Protein AF-A0A5B8LDD8-F1 (afdb_monomer)

Structure (mmCIF, N/CA/C/O backbone):
data_AF-A0A5B8LDD8-F1
#
_entry.id   AF-A0A5B8LDD8-F1
#
loop_
_atom_site.group_PDB
_atom_site.id
_atom_site.type_symbol
_atom_site.label_atom_id
_atom_site.label_alt_id
_atom_site.label_comp_id
_atom_site.label_asym_id
_atom_site.label_entity_id
_atom_site.label_seq_id
_atom_site.pdbx_PDB_ins_code
_atom_site.Cartn_x
_atom_site.Cartn_y
_atom_site.Cartn_z
_atom_site.occupancy
_atom_site.B_iso_or_equiv
_atom_site.auth_seq_id
_atom_site.auth_comp_id
_atom_site.auth_asym_id
_atom_site.auth_atom_id
_atom_site.pdbx_PDB_model_num
ATOM 1 N N . MET A 1 1 ? 22.108 10.531 -6.996 1.00 42.03 1 MET A N 1
ATOM 2 C CA . MET A 1 1 ? 21.086 10.855 -5.978 1.00 42.03 1 MET A CA 1
ATOM 3 C C . MET A 1 1 ? 19.754 10.807 -6.699 1.00 42.03 1 MET A C 1
ATOM 5 O O . MET A 1 1 ? 19.642 11.496 -7.706 1.00 42.03 1 MET A O 1
ATOM 9 N N . ALA A 1 2 ? 18.846 9.906 -6.316 1.00 46.78 2 ALA A N 1
ATOM 10 C CA . ALA A 1 2 ? 17.565 9.754 -7.003 1.00 46.78 2 ALA A CA 1
ATOM 11 C C . ALA A 1 2 ? 16.783 11.064 -6.851 1.00 46.78 2 ALA A C 1
ATOM 13 O O . ALA A 1 2 ? 16.381 11.430 -5.752 1.00 46.78 2 ALA A O 1
ATOM 14 N N . TYR A 1 3 ? 16.695 11.827 -7.936 1.00 55.09 3 TYR A N 1
ATOM 15 C CA . TYR A 1 3 ? 15.862 13.015 -7.990 1.00 55.09 3 TYR A CA 1
ATOM 16 C C . TYR A 1 3 ? 14.466 12.552 -8.384 1.00 55.09 3 TYR A C 1
ATOM 18 O O . TYR A 1 3 ? 14.299 11.998 -9.474 1.00 55.09 3 TYR A O 1
ATOM 26 N N . PHE A 1 4 ? 13.484 12.806 -7.518 1.00 82.00 4 PHE A N 1
ATOM 27 C CA . PHE A 1 4 ? 12.080 12.825 -7.913 1.00 82.00 4 PHE A CA 1
ATOM 28 C C . PHE A 1 4 ? 11.964 13.660 -9.191 1.00 82.00 4 PHE A C 1
ATOM 30 O O . PHE A 1 4 ? 12.452 14.793 -9.263 1.00 82.00 4 PHE A O 1
ATOM 37 N N . GLY A 1 5 ? 11.409 13.069 -10.241 1.00 85.56 5 GLY A N 1
ATOM 38 C CA . GLY A 1 5 ? 11.504 13.620 -11.584 1.00 85.56 5 GLY A CA 1
ATOM 39 C C . GLY A 1 5 ? 10.406 13.091 -12.484 1.00 85.56 5 GLY A C 1
AT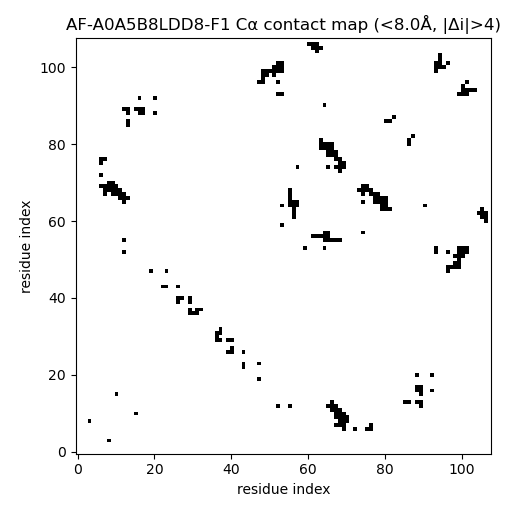OM 40 O O . GLY A 1 5 ? 9.488 12.415 -12.039 1.00 85.56 5 GLY A O 1
ATOM 41 N N . LYS A 1 6 ? 10.513 13.381 -13.783 1.00 92.56 6 LYS A N 1
ATOM 42 C CA . LYS A 1 6 ? 9.471 13.079 -14.780 1.00 92.56 6 LYS A CA 1
ATOM 43 C C . LYS A 1 6 ? 8.910 11.648 -14.701 1.00 92.56 6 LYS A C 1
ATOM 45 O O . LYS A 1 6 ? 7.729 11.457 -14.975 1.00 92.56 6 LYS A O 1
ATOM 50 N N . TYR A 1 7 ? 9.760 10.671 -14.382 1.00 93.94 7 TYR A N 1
ATOM 51 C CA . TYR A 1 7 ? 9.405 9.250 -14.364 1.00 93.94 7 TYR A CA 1
ATOM 52 C C . TYR A 1 7 ? 8.941 8.737 -12.997 1.00 93.94 7 TYR A C 1
ATOM 54 O O . TYR A 1 7 ? 8.364 7.657 -12.938 1.00 93.94 7 TYR A O 1
ATOM 62 N N . ASP A 1 8 ? 9.165 9.502 -11.928 1.00 95.00 8 ASP A N 1
ATOM 63 C CA . ASP A 1 8 ? 8.739 9.161 -10.570 1.00 95.00 8 ASP A CA 1
ATOM 64 C C . ASP A 1 8 ? 7.474 9.949 -10.216 1.00 95.00 8 ASP A C 1
ATOM 66 O O . ASP A 1 8 ? 7.486 10.914 -9.455 1.00 95.00 8 ASP A O 1
ATOM 70 N N . ASN A 1 9 ? 6.390 9.621 -10.916 1.00 95.19 9 ASN A N 1
ATOM 71 C CA . ASN A 1 9 ? 5.124 10.357 -10.887 1.00 95.19 9 ASN A CA 1
ATOM 72 C C . ASN A 1 9 ? 3.922 9.442 -10.606 1.00 95.19 9 ASN A C 1
ATOM 74 O O . ASN A 1 9 ? 2.804 9.729 -11.039 1.00 95.19 9 ASN A O 1
ATOM 78 N N . GLY A 1 10 ? 4.171 8.309 -9.960 1.00 96.50 10 GLY A N 1
ATOM 79 C CA . GLY A 1 10 ? 3.149 7.344 -9.591 1.00 96.50 10 GLY A CA 1
ATOM 80 C C . GLY A 1 10 ? 3.363 6.862 -8.169 1.00 96.50 10 GLY A C 1
ATOM 81 O O . GLY A 1 10 ? 3.549 7.672 -7.264 1.00 96.50 10 GLY A O 1
ATOM 82 N N . GLY A 1 11 ? 3.287 5.555 -7.966 1.00 97.69 11 GLY A N 1
ATOM 83 C CA . GLY A 1 11 ? 3.466 4.985 -6.646 1.00 97.69 11 GLY A CA 1
ATOM 84 C C . GLY A 1 11 ? 4.930 4.709 -6.321 1.00 97.69 11 GLY A C 1
ATOM 85 O O . GLY A 1 11 ? 5.698 4.222 -7.156 1.00 97.69 11 GLY A O 1
ATOM 86 N N . ASP A 1 12 ? 5.267 5.012 -5.072 1.00 97.94 12 ASP A N 1
ATOM 87 C CA . ASP A 1 12 ? 6.517 4.674 -4.408 1.00 97.94 12 ASP A CA 1
ATOM 88 C C . ASP A 1 12 ? 6.208 3.636 -3.320 1.00 97.94 12 ASP A C 1
ATOM 90 O O . ASP A 1 12 ? 5.473 3.908 -2.361 1.00 97.94 12 ASP A O 1
ATOM 94 N N . LEU A 1 13 ? 6.727 2.420 -3.489 1.00 98.19 13 LEU A N 1
ATOM 95 C CA . LEU A 1 13 ? 6.422 1.305 -2.601 1.00 98.19 13 LEU A CA 1
ATOM 96 C C . LEU A 1 13 ? 7.109 1.429 -1.236 1.00 98.19 13 LEU A C 1
ATOM 98 O O . LEU A 1 13 ? 6.548 0.977 -0.237 1.00 98.19 13 LEU A O 1
ATOM 102 N N . ILE A 1 14 ? 8.296 2.040 -1.162 1.00 97.44 14 ILE A N 1
ATOM 103 C CA . ILE A 1 14 ? 8.993 2.226 0.117 1.00 97.44 14 ILE A CA 1
ATOM 104 C C . ILE A 1 14 ? 8.259 3.267 0.959 1.00 97.44 14 ILE A C 1
ATOM 106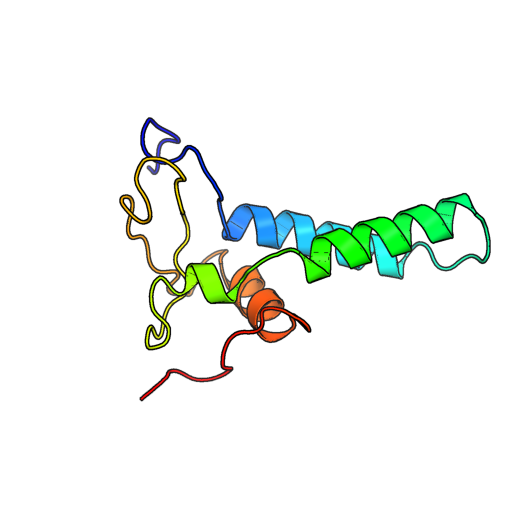 O O . ILE A 1 14 ? 7.971 3.010 2.129 1.00 97.44 14 ILE A O 1
ATOM 110 N N . GLU A 1 15 ? 7.886 4.399 0.367 1.00 97.88 15 GLU A N 1
ATOM 111 C CA . GLU A 1 15 ? 7.137 5.439 1.076 1.00 97.88 15 GLU A CA 1
ATOM 112 C C . GLU A 1 15 ? 5.742 4.939 1.480 1.00 97.88 15 GLU A C 1
ATOM 114 O O . GLU A 1 15 ? 5.288 5.168 2.606 1.00 97.88 15 GLU A O 1
ATOM 119 N N . THR A 1 16 ? 5.092 4.144 0.621 1.00 98.69 16 THR A N 1
ATOM 120 C CA . THR A 1 16 ? 3.842 3.446 0.968 1.00 98.69 16 THR A CA 1
ATOM 121 C C . THR A 1 16 ? 4.036 2.507 2.159 1.00 98.69 16 THR A C 1
ATOM 123 O O . THR A 1 16 ? 3.189 2.464 3.055 1.00 98.69 16 THR A O 1
ATOM 126 N N . ALA A 1 17 ? 5.152 1.777 2.219 1.00 98.50 17 ALA A N 1
ATOM 127 C CA . ALA A 1 17 ? 5.463 0.895 3.337 1.00 98.50 17 ALA A CA 1
ATOM 128 C C . ALA A 1 17 ? 5.679 1.666 4.646 1.00 98.50 17 ALA A C 1
ATOM 130 O O . ALA A 1 17 ? 5.122 1.275 5.674 1.00 98.50 17 ALA A O 1
ATOM 131 N N . PHE A 1 18 ? 6.410 2.784 4.625 1.00 98.50 18 PHE A N 1
ATOM 132 C CA . PHE A 1 18 ? 6.582 3.630 5.810 1.00 98.50 18 PHE A CA 1
ATOM 133 C C . PHE A 1 18 ? 5.257 4.228 6.291 1.00 98.50 18 PHE A C 1
ATOM 135 O O . PHE A 1 18 ? 4.955 4.179 7.488 1.00 98.50 18 PHE A O 1
ATOM 142 N N . MET A 1 19 ? 4.421 4.715 5.371 1.00 98.69 19 MET A N 1
ATOM 143 C CA . MET A 1 19 ? 3.075 5.186 5.697 1.00 98.69 19 MET A CA 1
ATOM 144 C C . MET A 1 19 ? 2.243 4.068 6.336 1.00 98.69 19 MET A C 1
ATOM 146 O O . MET A 1 19 ? 1.669 4.256 7.412 1.00 98.69 19 MET A O 1
ATOM 150 N N . MET A 1 20 ? 2.197 2.885 5.716 1.00 98.81 20 MET A N 1
ATOM 151 C CA . MET A 1 20 ? 1.399 1.769 6.220 1.00 98.81 20 MET A CA 1
ATOM 152 C C . MET A 1 20 ? 1.901 1.235 7.560 1.00 98.81 20 MET A C 1
ATOM 154 O O . MET A 1 20 ? 1.082 0.890 8.411 1.00 98.81 20 MET A O 1
ATOM 158 N N . GLN A 1 21 ? 3.213 1.225 7.800 1.00 98.81 21 GLN A N 1
ATOM 159 C CA . GLN A 1 21 ? 3.784 0.889 9.104 1.00 98.81 21 GLN A CA 1
ATOM 160 C C . GLN A 1 21 ? 3.233 1.814 10.202 1.00 98.81 21 GLN A C 1
ATOM 162 O O . GLN A 1 21 ? 2.785 1.339 11.253 1.00 98.81 21 GLN A O 1
ATOM 167 N N . GLY A 1 22 ? 3.215 3.127 9.955 1.00 98.75 22 GLY A N 1
ATOM 168 C CA . GLY A 1 22 ? 2.646 4.111 10.878 1.00 98.75 22 GLY A CA 1
ATOM 169 C C . GLY A 1 22 ? 1.140 3.928 11.077 1.00 98.75 22 GLY A C 1
ATOM 170 O O . GLY A 1 22 ? 0.665 3.867 12.213 1.00 98.75 22 GLY A O 1
ATOM 171 N N . LEU A 1 23 ? 0.385 3.765 9.988 1.00 98.88 23 LEU A N 1
ATOM 172 C CA . LEU A 1 23 ? -1.068 3.589 10.038 1.00 98.88 23 LEU A CA 1
ATOM 173 C C . LEU A 1 23 ? -1.474 2.312 10.784 1.00 98.88 23 LEU A C 1
ATOM 175 O O . LEU A 1 23 ? -2.363 2.359 11.633 1.00 98.88 23 LEU A O 1
ATOM 179 N N . LEU A 1 24 ? -0.815 1.179 10.527 1.00 98.88 24 LEU A N 1
ATOM 180 C CA . LEU A 1 24 ? -1.087 -0.078 11.232 1.00 98.88 24 LEU A CA 1
ATOM 181 C C . LEU A 1 24 ? -0.747 0.025 12.722 1.00 98.88 24 LEU A C 1
ATOM 183 O O . LEU A 1 24 ? -1.497 -0.485 13.555 1.00 98.88 24 LEU A O 1
ATOM 187 N N . THR A 1 25 ? 0.322 0.746 13.070 1.00 98.88 25 THR A N 1
ATOM 188 C CA . THR A 1 25 ? 0.652 1.053 14.469 1.00 98.88 25 THR A CA 1
ATOM 189 C C . THR A 1 25 ? -0.465 1.873 15.123 1.00 98.88 25 THR A C 1
ATOM 191 O O . THR A 1 25 ? -0.964 1.502 16.186 1.00 98.88 25 THR A O 1
ATOM 194 N N . ALA A 1 26 ? -0.932 2.939 14.465 1.00 98.62 26 ALA A N 1
ATOM 195 C CA . ALA A 1 26 ? -2.034 3.768 14.953 1.00 98.62 26 ALA A CA 1
ATOM 196 C C . ALA A 1 26 ? -3.340 2.970 15.100 1.00 98.62 26 ALA A C 1
ATOM 198 O O . ALA A 1 26 ? -4.018 3.069 16.123 1.00 98.62 26 ALA A O 1
ATOM 199 N N . ARG A 1 27 ? -3.668 2.108 14.130 1.00 98.62 27 ARG A N 1
ATOM 200 C CA . ARG A 1 27 ? -4.830 1.206 14.189 1.00 98.62 27 ARG A CA 1
ATOM 201 C C . ARG A 1 27 ? -4.806 0.314 15.431 1.00 98.62 27 ARG A C 1
ATOM 203 O O . ARG A 1 27 ? -5.861 0.072 16.010 1.00 98.62 27 ARG A O 1
ATOM 210 N N . GLN A 1 28 ? -3.632 -0.177 15.831 1.00 98.69 28 GLN A N 1
ATOM 211 C CA . GLN A 1 28 ? -3.476 -0.984 17.045 1.00 98.69 28 GLN A CA 1
ATOM 212 C C . GLN A 1 28 ? -3.516 -0.154 18.335 1.00 98.69 28 GLN A C 1
ATOM 214 O O . GLN A 1 28 ? -3.828 -0.703 19.387 1.00 98.69 28 GLN A O 1
ATOM 219 N N . TYR A 1 29 ? -3.230 1.147 18.267 1.00 98.75 29 TYR A N 1
ATOM 220 C CA . TYR A 1 29 ? -3.312 2.058 19.409 1.00 98.75 29 TYR A CA 1
ATOM 221 C C . TYR A 1 29 ? -4.762 2.473 19.725 1.00 98.75 29 TYR A C 1
ATOM 223 O O . TYR A 1 29 ? -5.183 2.440 20.883 1.00 98.75 29 TYR A O 1
ATOM 231 N N . PHE A 1 30 ? -5.554 2.811 18.701 1.00 98.62 30 PHE A N 1
ATOM 232 C CA . PHE A 1 30 ? -6.953 3.238 18.842 1.00 98.62 30 PHE A CA 1
ATOM 233 C C . PHE A 1 30 ? -7.903 2.049 19.037 1.00 98.62 30 PHE A C 1
ATOM 235 O O . PHE A 1 30 ? -8.526 1.567 18.092 1.00 98.62 30 PHE A O 1
ATOM 242 N N . THR A 1 31 ? -8.015 1.550 20.269 1.00 98.06 31 THR A N 1
ATOM 243 C CA . THR A 1 31 ? -8.753 0.319 20.618 1.00 98.06 31 THR A CA 1
ATOM 244 C C . THR A 1 31 ? -10.120 0.544 21.262 1.00 98.06 31 THR A C 1
ATOM 246 O O . THR A 1 31 ? -10.862 -0.418 21.475 1.00 98.06 31 THR A O 1
ATOM 249 N N . ARG A 1 32 ? -10.510 1.786 21.566 1.00 98.62 32 ARG A N 1
ATOM 250 C CA . ARG A 1 32 ? -11.773 2.061 22.260 1.00 98.62 32 ARG A CA 1
ATOM 251 C C . ARG A 1 32 ? -12.978 1.796 21.359 1.00 98.62 32 ARG A C 1
ATOM 253 O O . ARG A 1 32 ? -12.931 1.902 20.128 1.00 98.62 32 ARG A O 1
ATOM 260 N N . ALA A 1 33 ? -14.102 1.493 22.005 1.00 98.12 33 ALA A N 1
ATOM 261 C CA . ALA A 1 33 ? -15.391 1.253 21.363 1.00 98.12 33 ALA A CA 1
ATOM 262 C C . ALA A 1 33 ? -16.163 2.560 21.075 1.00 98.12 33 ALA A C 1
ATOM 264 O O . ALA A 1 33 ? -17.362 2.644 21.329 1.00 98.12 33 ALA A O 1
ATOM 265 N N . THR A 1 34 ? -15.486 3.587 20.553 1.00 98.75 34 THR A N 1
ATOM 266 C CA . THR A 1 34 ? -16.110 4.857 20.142 1.00 98.75 34 THR A CA 1
ATOM 267 C C . THR A 1 34 ? -16.301 4.903 18.620 1.00 98.75 34 THR A C 1
ATOM 269 O O . THR A 1 34 ? -15.565 4.224 17.897 1.00 98.75 34 THR A O 1
ATOM 272 N N . PRO A 1 35 ? -17.265 5.690 18.100 1.00 98.75 35 PRO A N 1
ATOM 273 C CA . PRO A 1 35 ? -17.437 5.859 16.655 1.00 98.75 35 PRO A CA 1
ATOM 274 C C . PRO A 1 35 ? -16.172 6.370 15.949 1.00 98.75 35 PRO A C 1
ATOM 276 O O . PRO A 1 35 ? -15.774 5.796 14.943 1.00 98.75 35 PRO A O 1
ATOM 279 N N . ALA A 1 36 ? -15.488 7.363 16.527 1.00 98.62 36 ALA A N 1
ATOM 280 C CA . ALA A 1 36 ? -14.282 7.952 15.939 1.00 98.62 36 ALA A CA 1
ATOM 281 C C . ALA A 1 36 ? -13.107 6.959 15.848 1.00 98.62 36 ALA A C 1
ATOM 283 O O . ALA A 1 36 ? -12.467 6.839 14.808 1.00 98.62 36 ALA A O 1
ATOM 284 N N . GLU A 1 37 ? -12.829 6.194 16.912 1.00 98.75 37 GLU A N 1
ATOM 285 C CA . GLU A 1 37 ? -11.741 5.205 16.862 1.00 98.75 37 GLU A CA 1
ATOM 286 C C . GLU A 1 37 ? -12.088 4.022 15.944 1.00 98.75 37 GLU A C 1
ATOM 288 O O . GLU A 1 37 ? -11.200 3.440 15.321 1.00 98.75 37 GLU A O 1
ATOM 293 N N . ARG A 1 38 ? -13.377 3.679 15.810 1.00 98.75 38 ARG A N 1
ATOM 294 C CA . ARG A 1 38 ? -13.835 2.687 14.830 1.00 98.75 38 ARG A CA 1
ATOM 295 C C . ARG A 1 38 ? -13.556 3.148 13.400 1.00 98.75 38 ARG A C 1
ATOM 297 O O . ARG A 1 38 ? -12.957 2.387 12.651 1.00 98.75 38 ARG A O 1
ATOM 304 N N . GLU A 1 39 ? -13.905 4.387 13.064 1.00 98.75 39 GLU A N 1
ATOM 305 C CA . GLU A 1 39 ? -13.652 4.970 11.741 1.00 98.75 39 GLU A CA 1
ATOM 306 C C . GLU A 1 39 ? -12.161 4.951 11.374 1.00 98.75 39 GLU A C 1
ATOM 308 O O . GLU A 1 39 ? -11.808 4.546 10.266 1.00 98.75 39 GLU A O 1
ATOM 313 N N . ILE A 1 40 ? -11.272 5.291 12.316 1.00 98.75 40 ILE A N 1
ATOM 314 C CA . ILE A 1 40 ? -9.818 5.204 12.105 1.00 98.75 40 ILE A CA 1
ATOM 315 C C . ILE A 1 40 ? -9.409 3.768 11.764 1.00 98.75 40 ILE A C 1
ATOM 317 O O . ILE A 1 40 ? -8.721 3.535 10.767 1.00 98.75 40 ILE A O 1
ATOM 321 N N . ARG A 1 41 ? -9.831 2.785 12.571 1.00 98.81 41 ARG A N 1
ATOM 322 C CA . ARG A 1 41 ? -9.466 1.380 12.338 1.00 98.81 41 ARG A CA 1
ATOM 323 C C . ARG A 1 41 ? -10.001 0.863 11.008 1.00 98.81 41 ARG A C 1
ATOM 325 O O . ARG A 1 41 ? -9.278 0.138 10.321 1.00 98.81 41 ARG A O 1
ATOM 332 N N . ASP A 1 42 ? -11.226 1.222 10.644 1.00 98.81 42 ASP A N 1
ATOM 333 C CA . ASP A 1 42 ? -11.872 0.781 9.406 1.00 98.81 42 ASP A CA 1
ATOM 334 C C . ASP A 1 42 ? -11.203 1.419 8.180 1.00 98.81 42 ASP A C 1
ATOM 336 O O . ASP A 1 42 ? -10.891 0.722 7.210 1.00 98.81 42 ASP A O 1
ATOM 340 N N . THR A 1 43 ? -10.862 2.708 8.264 1.00 98.81 43 THR A N 1
ATOM 341 C CA . THR A 1 43 ? -10.130 3.435 7.215 1.00 98.81 43 THR A CA 1
ATOM 342 C C . THR A 1 43 ? -8.747 2.835 6.994 1.00 98.81 43 THR A C 1
ATOM 344 O O . THR A 1 43 ? -8.406 2.468 5.871 1.00 98.81 43 THR A O 1
ATOM 347 N N . VAL A 1 44 ? -7.964 2.642 8.061 1.00 98.88 44 VAL A N 1
ATOM 348 C CA . VAL A 1 44 ? -6.637 2.015 7.950 1.00 98.88 44 VAL A CA 1
ATOM 349 C C . VAL A 1 44 ? -6.742 0.590 7.416 1.00 98.88 44 VAL A C 1
ATOM 351 O O . VAL A 1 44 ? -5.922 0.188 6.598 1.00 98.88 44 VAL A O 1
ATOM 354 N N . THR A 1 45 ? -7.743 -0.183 7.849 1.00 98.81 45 THR A N 1
ATOM 355 C CA . THR A 1 45 ? -7.950 -1.551 7.346 1.00 98.81 45 THR A CA 1
ATOM 356 C C . THR A 1 45 ? -8.251 -1.548 5.849 1.00 98.81 45 THR A C 1
ATOM 358 O O . THR A 1 45 ? -7.756 -2.415 5.132 1.00 98.81 45 THR A O 1
ATOM 361 N N . THR A 1 46 ? -9.038 -0.580 5.382 1.00 98.81 46 THR A N 1
ATOM 362 C CA . THR A 1 46 ? -9.365 -0.414 3.962 1.00 98.81 46 THR A CA 1
ATOM 363 C C . THR A 1 46 ? -8.123 -0.052 3.156 1.00 98.81 46 THR A C 1
ATOM 365 O O . THR A 1 46 ? -7.822 -0.737 2.184 1.00 98.81 46 THR A O 1
ATOM 368 N N . LEU A 1 47 ? -7.355 0.949 3.601 1.00 98.81 47 LEU A N 1
ATOM 369 C CA . LEU A 1 47 ? -6.097 1.338 2.956 1.00 98.81 47 LEU A CA 1
ATOM 370 C C . LEU A 1 47 ? -5.106 0.171 2.910 1.00 98.81 47 LEU A C 1
ATOM 372 O O . LEU A 1 47 ? -4.594 -0.150 1.847 1.00 98.81 47 LEU A O 1
ATOM 376 N N . TRP A 1 48 ? -4.905 -0.520 4.036 1.00 98.81 48 TRP A N 1
ATOM 377 C CA . TRP A 1 48 ? -4.010 -1.674 4.139 1.00 98.81 48 TRP A CA 1
ATOM 378 C C . TRP A 1 48 ? -4.337 -2.771 3.127 1.00 98.81 48 TRP A C 1
ATOM 380 O O . TRP A 1 48 ? -3.448 -3.282 2.451 1.00 98.81 48 TRP A O 1
ATOM 390 N N . LYS A 1 49 ? -5.621 -3.123 3.019 1.00 98.81 49 LYS A N 1
ATOM 391 C CA . LYS A 1 49 ? -6.097 -4.151 2.090 1.00 98.81 49 LYS A CA 1
ATOM 392 C C . LYS A 1 49 ? -6.080 -3.700 0.631 1.00 98.81 49 LYS A C 1
ATOM 394 O O . LYS A 1 49 ? -6.142 -4.560 -0.239 1.00 98.81 49 LYS A O 1
ATOM 399 N N . GLY A 1 50 ? -6.037 -2.395 0.375 1.00 98.75 50 GLY A N 1
ATOM 400 C CA . GLY A 1 50 ? -6.011 -1.827 -0.969 1.00 98.75 50 GLY A CA 1
ATOM 401 C C . GLY A 1 50 ? -4.610 -1.642 -1.550 1.00 98.75 50 GLY A C 1
ATOM 402 O O . GLY A 1 50 ? -4.500 -1.315 -2.725 1.00 98.75 50 GLY A O 1
ATOM 403 N N . VAL A 1 51 ? -3.538 -1.822 -0.768 1.00 98.81 51 VAL A N 1
ATOM 404 C CA . VAL A 1 51 ? -2.180 -1.763 -1.325 1.00 98.81 51 VAL A CA 1
ATOM 405 C C . VAL A 1 51 ? -1.888 -3.056 -2.085 1.00 98.81 51 VAL A C 1
ATOM 407 O O . VAL A 1 51 ? -1.796 -4.126 -1.485 1.00 98.81 51 VAL A O 1
ATOM 410 N N . GLU A 1 52 ? -1.713 -2.938 -3.398 1.00 98.75 52 GLU A N 1
ATOM 411 C CA . GLU A 1 52 ? -1.401 -4.038 -4.315 1.00 98.75 52 GLU A CA 1
ATOM 412 C C . GLU A 1 52 ? 0.106 -4.354 -4.312 1.00 98.75 52 GLU A C 1
ATOM 414 O O . GLU A 1 52 ? 0.840 -3.982 -5.223 1.00 98.75 52 GLU A O 1
ATOM 419 N N . TRP A 1 53 ? 0.625 -4.984 -3.252 1.00 98.50 53 TRP A N 1
ATOM 420 C CA . TRP A 1 53 ? 2.071 -5.254 -3.137 1.00 98.50 53 TRP A CA 1
ATOM 421 C C . TRP A 1 53 ? 2.592 -6.209 -4.218 1.00 98.50 53 TRP A C 1
ATOM 423 O O . TRP A 1 53 ? 3.720 -6.067 -4.689 1.00 98.50 53 TRP A O 1
ATOM 433 N N . ASP A 1 54 ? 1.769 -7.173 -4.622 1.00 98.06 54 ASP A N 1
ATOM 434 C CA . ASP A 1 54 ? 2.051 -8.129 -5.692 1.00 98.06 54 ASP A CA 1
ATOM 435 C C . ASP A 1 54 ? 2.194 -7.468 -7.071 1.00 98.06 54 ASP A C 1
ATOM 437 O O . ASP A 1 54 ? 3.037 -7.906 -7.856 1.00 98.06 54 ASP A O 1
ATOM 441 N N . TRP A 1 55 ? 1.479 -6.370 -7.342 1.00 98.50 55 TRP A N 1
ATOM 442 C CA . TRP A 1 55 ? 1.659 -5.555 -8.551 1.00 98.50 55 TRP A CA 1
ATOM 443 C C . TRP A 1 55 ? 3.107 -5.085 -8.710 1.00 98.50 55 TRP A C 1
ATOM 445 O O . TRP A 1 55 ? 3.692 -5.153 -9.795 1.00 98.50 55 TRP A O 1
ATOM 455 N N . TYR A 1 56 ? 3.732 -4.677 -7.604 1.00 98.44 56 TYR A N 1
ATOM 456 C CA . TYR A 1 56 ? 5.108 -4.188 -7.596 1.00 98.44 56 TYR A CA 1
ATOM 457 C C . TYR A 1 56 ? 6.154 -5.285 -7.766 1.00 98.44 56 TYR A C 1
ATOM 459 O O . TYR A 1 56 ? 7.344 -4.985 -7.788 1.00 98.44 56 TYR A O 1
ATOM 467 N N . ARG A 1 57 ? 5.755 -6.540 -7.985 1.00 97.69 57 ARG A N 1
ATOM 468 C CA . ARG A 1 57 ? 6.666 -7.560 -8.510 1.00 97.69 57 ARG A CA 1
ATOM 469 C C . ARG A 1 57 ? 6.985 -7.342 -9.989 1.00 97.69 57 ARG A C 1
ATOM 471 O O . ARG A 1 57 ? 7.871 -8.011 -10.498 1.00 97.69 57 ARG A O 1
ATOM 478 N N . GLN A 1 58 ? 6.315 -6.420 -10.694 1.00 96.62 58 GLN A N 1
ATOM 479 C CA . GLN A 1 58 ? 6.426 -6.165 -12.146 1.00 96.62 58 GLN A CA 1
ATOM 480 C C . GLN A 1 58 ? 5.961 -7.341 -13.025 1.00 96.62 58 GLN A C 1
ATOM 482 O O . GLN A 1 58 ? 5.324 -7.122 -14.056 1.00 96.62 58 GLN A O 1
ATOM 487 N N . ARG A 1 59 ? 6.266 -8.583 -12.639 1.00 95.38 59 ARG A N 1
ATOM 488 C CA . ARG A 1 59 ? 5.812 -9.835 -13.243 1.00 95.38 59 ARG A CA 1
ATOM 489 C C . ARG A 1 59 ? 5.514 -10.873 -12.148 1.00 95.38 59 ARG A C 1
ATOM 491 O O . ARG A 1 59 ? 6.149 -10.828 -11.092 1.00 95.38 59 ARG A O 1
ATOM 498 N N . PRO A 1 60 ? 4.603 -11.836 -12.389 1.00 90.75 60 PRO A N 1
ATOM 499 C CA . PRO A 1 60 ? 4.253 -12.867 -11.404 1.00 90.75 60 PRO A CA 1
ATOM 500 C C . PRO A 1 60 ? 5.411 -13.776 -10.958 1.00 90.75 60 PRO A C 1
ATOM 502 O O . PRO A 1 60 ? 5.323 -14.389 -9.894 1.00 90.75 60 PRO A O 1
ATOM 505 N N . ASP A 1 61 ? 6.474 -13.870 -11.754 1.00 92.00 61 ASP A N 1
ATOM 506 C CA . ASP A 1 61 ? 7.672 -14.691 -11.546 1.00 92.00 61 ASP A CA 1
ATOM 507 C C . ASP A 1 61 ? 8.883 -13.887 -11.041 1.00 92.00 61 ASP A C 1
ATOM 509 O O . ASP A 1 61 ? 9.962 -14.437 -10.882 1.00 92.00 61 ASP A O 1
ATOM 513 N N . SER A 1 62 ? 8.737 -12.586 -10.770 1.00 94.31 62 SER A N 1
ATOM 514 C CA . SER A 1 62 ? 9.850 -11.787 -10.250 1.00 94.31 62 SER A CA 1
ATOM 515 C C . SER A 1 62 ? 10.173 -12.132 -8.799 1.00 94.31 62 SER A C 1
ATOM 517 O O . SER A 1 62 ? 9.287 -12.119 -7.936 1.00 94.31 62 SER A O 1
ATOM 519 N N . ASP A 1 63 ? 11.459 -12.317 -8.521 1.00 93.19 63 ASP A N 1
ATOM 520 C CA . ASP A 1 63 ? 12.006 -12.464 -7.168 1.00 93.19 63 ASP A CA 1
ATOM 521 C C . ASP A 1 63 ? 12.060 -11.153 -6.380 1.00 93.19 63 ASP A C 1
ATOM 523 O O . ASP A 1 63 ? 12.267 -11.158 -5.168 1.00 93.19 63 ASP A O 1
ATOM 527 N N . PHE A 1 64 ? 11.879 -10.018 -7.057 1.00 95.50 64 PHE A N 1
ATOM 528 C CA . PHE A 1 64 ? 12.046 -8.697 -6.465 1.00 95.50 64 PHE A CA 1
ATOM 529 C C . PHE A 1 64 ? 10.749 -7.903 -6.474 1.00 95.50 64 PHE A C 1
ATOM 531 O O . PHE A 1 64 ? 9.981 -7.929 -7.442 1.00 95.50 64 PHE A O 1
ATOM 538 N N . LEU A 1 65 ? 10.571 -7.121 -5.412 1.00 97.38 65 LEU A N 1
ATOM 539 C CA . LEU A 1 65 ? 9.726 -5.937 -5.443 1.00 97.38 65 LEU A CA 1
ATOM 540 C C . LEU A 1 65 ? 10.477 -4.796 -6.125 1.00 97.38 65 LEU A C 1
ATOM 542 O O . LEU A 1 65 ? 11.687 -4.645 -5.958 1.00 97.38 65 LEU A O 1
ATOM 546 N N . TYR A 1 66 ? 9.749 -3.969 -6.856 1.00 97.62 66 TYR A N 1
ATOM 547 C CA . TYR A 1 66 ? 10.257 -2.768 -7.496 1.00 97.62 66 TYR A CA 1
ATOM 548 C C . TYR A 1 66 ? 9.808 -1.541 -6.719 1.00 97.62 66 TYR A C 1
ATOM 550 O O . TYR A 1 66 ? 8.703 -1.495 -6.188 1.00 97.62 66 TYR A O 1
ATOM 558 N N . TRP A 1 67 ? 10.680 -0.541 -6.647 1.00 97.69 67 TRP A N 1
ATOM 559 C CA . TRP A 1 67 ? 10.422 0.656 -5.855 1.00 97.69 67 TRP A CA 1
ATOM 560 C C . TRP A 1 67 ? 9.304 1.511 -6.464 1.00 97.69 67 TRP A C 1
ATOM 562 O O . TRP A 1 67 ? 8.373 1.896 -5.763 1.00 97.69 67 TRP A O 1
ATOM 572 N N . HIS A 1 68 ? 9.364 1.774 -7.771 1.00 97.81 68 HIS A N 1
ATOM 573 C CA . HIS A 1 68 ? 8.504 2.765 -8.418 1.00 97.81 68 HIS A CA 1
ATOM 574 C C . HIS A 1 68 ? 7.641 2.151 -9.514 1.00 97.81 68 HIS A C 1
ATOM 576 O O . HIS A 1 68 ? 8.117 1.345 -10.322 1.00 97.81 68 HIS A O 1
ATOM 582 N N . TRP A 1 69 ? 6.405 2.628 -9.605 1.00 98.38 69 TRP A N 1
ATOM 583 C CA . TRP A 1 69 ? 5.520 2.390 -10.737 1.00 98.38 69 TRP A CA 1
ATOM 584 C C . TRP A 1 69 ? 4.838 3.690 -11.159 1.00 98.38 69 TRP A C 1
ATOM 586 O O . TRP A 1 69 ? 4.315 4.427 -10.329 1.00 98.38 69 TRP A O 1
ATOM 596 N N . SER A 1 70 ? 4.803 3.959 -12.460 1.00 98.06 70 SER A N 1
ATOM 597 C CA . SER A 1 70 ? 4.146 5.125 -13.043 1.00 98.06 70 SER A CA 1
ATOM 598 C C . SER A 1 70 ? 2.916 4.728 -13.864 1.00 98.06 70 SER A C 1
ATOM 600 O O . SER A 1 70 ? 3.016 3.820 -14.691 1.00 98.06 70 SER A O 1
ATOM 602 N N . PRO A 1 71 ? 1.799 5.472 -13.780 1.00 97.69 71 PRO A N 1
ATOM 603 C CA . PRO A 1 71 ? 0.660 5.257 -14.673 1.00 97.69 71 PRO A CA 1
ATOM 604 C C . PRO A 1 71 ? 0.976 5.575 -16.145 1.00 97.69 71 PRO A C 1
ATOM 606 O O . PRO A 1 71 ? 0.357 5.011 -17.041 1.00 97.69 71 PRO A O 1
ATOM 609 N N . ASN A 1 72 ? 1.948 6.456 -16.407 1.00 97.69 72 ASN A N 1
ATOM 610 C CA . ASN A 1 72 ? 2.295 6.902 -17.763 1.00 97.69 72 ASN A CA 1
ATOM 611 C C . ASN A 1 72 ? 3.535 6.197 -18.325 1.00 97.69 72 ASN A C 1
ATOM 613 O O . ASN A 1 72 ? 3.717 6.147 -19.539 1.00 97.69 72 ASN A O 1
ATOM 617 N N . TYR A 1 73 ? 4.407 5.696 -17.446 1.00 97.00 73 TYR A N 1
ATOM 618 C CA . TYR A 1 73 ? 5.709 5.137 -17.820 1.00 97.00 73 TYR A CA 1
ATOM 619 C C . TYR A 1 73 ? 5.927 3.706 -17.305 1.00 97.00 73 TYR A C 1
ATOM 621 O O . TYR A 1 73 ? 6.983 3.124 -17.544 1.00 97.00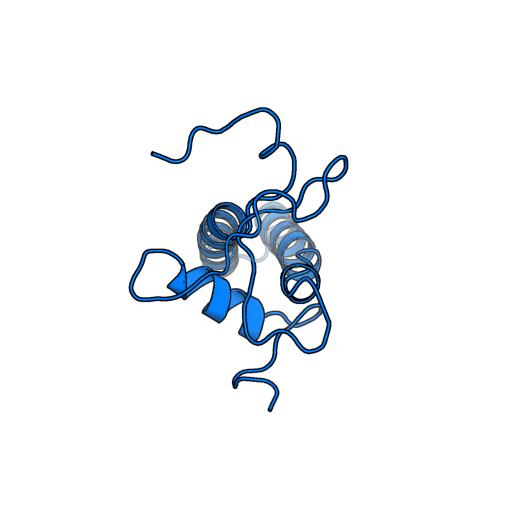 73 TYR A O 1
ATOM 629 N N . GLY A 1 74 ? 4.956 3.120 -16.601 1.00 97.88 74 GLY A N 1
ATOM 630 C CA . GLY A 1 74 ? 5.083 1.799 -15.993 1.00 97.88 74 GLY A CA 1
ATOM 631 C C . GLY A 1 74 ? 6.285 1.723 -15.050 1.00 97.88 74 GLY A C 1
ATOM 632 O O . GLY A 1 74 ? 6.561 2.647 -14.288 1.00 97.88 74 GLY A O 1
ATOM 633 N N . PHE A 1 75 ? 7.042 0.633 -15.139 1.00 97.19 75 PHE A N 1
ATOM 634 C CA . PHE A 1 75 ? 8.243 0.392 -14.333 1.00 97.19 75 PHE A CA 1
ATOM 635 C C . PHE A 1 75 ? 9.518 1.008 -14.939 1.00 97.19 75 PHE A C 1
ATOM 637 O O . PHE A 1 75 ? 10.590 0.427 -14.813 1.00 97.19 75 PHE A O 1
ATOM 644 N N . TYR A 1 76 ? 9.436 2.163 -15.611 1.00 96.75 76 TYR A N 1
ATOM 645 C CA . TYR A 1 76 ? 10.573 2.775 -16.323 1.00 96.75 76 TYR A CA 1
ATOM 646 C C . TYR A 1 76 ? 11.832 2.947 -15.458 1.00 96.75 76 TYR A C 1
ATOM 648 O O . TYR A 1 76 ? 12.939 2.706 -15.931 1.00 96.75 76 TYR A O 1
ATOM 656 N N . ILE A 1 77 ? 11.672 3.343 -14.189 1.00 96.06 77 ILE A N 1
ATOM 657 C CA . ILE A 1 77 ? 12.804 3.506 -13.259 1.00 96.06 77 ILE A 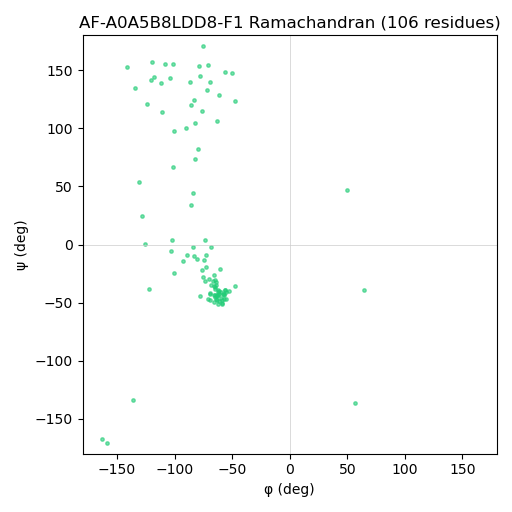CA 1
ATOM 658 C C . ILE A 1 77 ? 13.491 2.157 -12.981 1.00 96.06 77 ILE A C 1
ATOM 660 O O . ILE A 1 77 ? 14.700 2.122 -12.775 1.00 96.06 77 ILE A O 1
ATOM 664 N N . ASN A 1 78 ? 12.733 1.054 -13.022 1.00 96.62 78 ASN A N 1
ATOM 665 C CA . ASN A 1 78 ? 13.218 -0.326 -12.967 1.00 96.62 78 ASN A CA 1
ATOM 666 C C . ASN A 1 78 ? 14.208 -0.594 -11.817 1.00 96.62 78 ASN A C 1
ATOM 668 O O . ASN A 1 78 ? 15.265 -1.190 -12.018 1.00 96.62 78 ASN A O 1
ATOM 672 N N . HIS A 1 79 ? 13.867 -0.126 -10.614 1.00 95.56 79 HIS A N 1
ATOM 673 C CA . HIS A 1 79 ? 14.714 -0.221 -9.426 1.00 95.56 79 HIS A CA 1
ATOM 674 C C . HIS A 1 79 ? 14.252 -1.379 -8.523 1.00 95.56 79 HIS A C 1
ATOM 676 O O . HIS A 1 79 ? 13.296 -1.193 -7.764 1.00 95.56 79 HIS A O 1
ATOM 682 N N . PRO A 1 80 ? 14.882 -2.568 -8.601 1.00 96.25 80 PRO A N 1
ATOM 683 C CA . PRO A 1 80 ? 14.570 -3.672 -7.702 1.00 96.25 80 PRO A CA 1
ATOM 684 C C . PRO A 1 80 ? 15.044 -3.360 -6.278 1.00 96.25 80 PRO A C 1
ATOM 686 O O . PRO A 1 80 ? 16.131 -2.820 -6.066 1.00 96.25 80 PRO A O 1
ATOM 689 N N . LEU A 1 81 ? 14.234 -3.730 -5.293 1.00 95.19 81 LEU A N 1
ATOM 690 C CA . LEU A 1 81 ? 14.528 -3.563 -3.877 1.00 95.19 81 LEU A CA 1
ATOM 691 C C . LEU A 1 81 ? 15.424 -4.706 -3.397 1.00 95.19 81 LEU A C 1
AT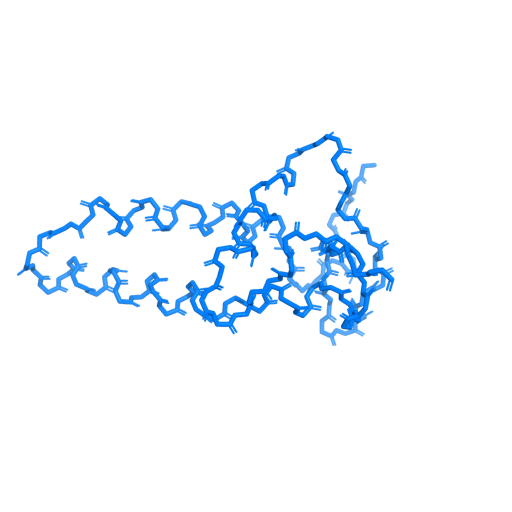OM 693 O O . LEU A 1 81 ? 14.954 -5.823 -3.190 1.00 95.19 81 LEU A O 1
ATOM 697 N N . ILE A 1 82 ? 16.712 -4.422 -3.205 1.00 94.00 82 ILE A N 1
ATOM 698 C CA . ILE A 1 82 ? 17.716 -5.394 -2.752 1.00 94.00 82 ILE A CA 1
ATOM 699 C C . ILE A 1 82 ? 18.390 -4.852 -1.489 1.00 94.00 82 ILE A C 1
ATOM 701 O O . ILE A 1 82 ? 18.956 -3.758 -1.500 1.00 94.00 82 ILE A O 1
ATOM 705 N N . GLY A 1 83 ? 18.299 -5.605 -0.391 1.00 88.62 83 GLY A N 1
ATOM 706 C CA . GLY A 1 83 ? 18.898 -5.237 0.893 1.00 88.62 83 GLY A CA 1
ATOM 707 C C . GLY A 1 83 ? 20.423 -5.424 0.933 1.00 88.62 83 GLY A C 1
ATOM 708 O O . GLY A 1 83 ? 21.015 -6.027 0.045 1.00 88.62 83 GLY A O 1
ATOM 709 N N . TRP A 1 84 ? 21.116 -4.954 1.971 1.00 87.25 84 TRP A N 1
ATOM 710 C CA . TRP A 1 84 ? 20.620 -4.226 3.148 1.00 87.25 84 TRP A CA 1
ATOM 711 C C . TRP A 1 84 ? 20.444 -2.721 2.878 1.00 87.25 84 TRP A C 1
ATOM 713 O O . TRP A 1 84 ? 21.394 -2.046 2.488 1.00 87.25 84 TRP A O 1
ATOM 723 N N . ASN A 1 85 ? 19.239 -2.193 3.118 1.00 89.44 85 ASN A N 1
ATOM 724 C CA . ASN A 1 85 ? 18.896 -0.765 3.059 1.00 89.44 85 ASN A CA 1
ATOM 725 C C . ASN A 1 85 ? 17.550 -0.512 3.794 1.00 89.44 85 ASN A C 1
ATOM 727 O O . ASN A 1 85 ? 17.049 -1.385 4.503 1.00 89.44 85 ASN A O 1
ATOM 731 N N . GLY A 1 86 ? 16.944 0.670 3.623 1.00 85.50 86 GLY A N 1
ATOM 732 C CA . GLY A 1 86 ? 15.661 1.036 4.245 1.00 85.50 86 GLY A CA 1
ATOM 733 C C . GLY A 1 86 ? 14.417 0.281 3.742 1.00 85.50 86 GLY A C 1
ATOM 734 O O . GLY A 1 86 ? 13.333 0.497 4.272 1.00 85.50 86 GLY A O 1
ATOM 735 N N . SER A 1 87 ? 14.537 -0.614 2.755 1.00 91.69 87 SER A N 1
ATOM 736 C CA . SER A 1 87 ? 13.400 -1.283 2.110 1.00 91.69 87 SER A CA 1
ATOM 737 C C . SER A 1 87 ? 12.881 -2.518 2.851 1.00 91.69 87 SER A C 1
ATOM 739 O O . SER A 1 87 ? 11.923 -3.140 2.394 1.00 91.69 87 SER A O 1
ATOM 741 N N . ALA A 1 88 ? 13.495 -2.913 3.973 1.00 94.44 88 ALA A N 1
ATOM 742 C CA . ALA A 1 88 ? 13.132 -4.142 4.685 1.00 94.44 88 ALA A CA 1
ATOM 743 C C . ALA A 1 88 ? 11.644 -4.179 5.082 1.00 94.44 88 ALA A C 1
ATOM 745 O O . ALA A 1 88 ? 10.990 -5.215 4.958 1.00 94.44 88 ALA A O 1
ATOM 746 N N . ILE A 1 89 ? 11.085 -3.039 5.503 1.00 97.38 89 ILE A N 1
ATOM 747 C CA . ILE A 1 89 ? 9.674 -2.960 5.892 1.00 97.38 89 ILE A CA 1
ATOM 748 C C . ILE A 1 89 ? 8.720 -3.183 4.712 1.00 97.38 89 ILE A C 1
ATOM 750 O O . ILE A 1 89 ? 7.655 -3.764 4.909 1.00 97.38 89 ILE A O 1
ATOM 754 N N . ALA A 1 90 ? 9.108 -2.802 3.489 1.00 97.69 90 ALA A N 1
ATOM 755 C CA . ALA A 1 90 ? 8.292 -3.031 2.299 1.00 97.69 90 ALA A CA 1
ATOM 756 C C . ALA A 1 90 ? 8.080 -4.530 2.056 1.00 97.69 90 ALA A C 1
ATOM 758 O O . ALA A 1 90 ? 6.947 -4.954 1.850 1.00 97.69 90 ALA A O 1
ATOM 759 N N . TYR A 1 91 ? 9.129 -5.349 2.191 1.00 97.19 91 TYR A N 1
ATOM 760 C CA . TYR A 1 91 ? 9.002 -6.806 2.096 1.00 97.19 91 TYR A CA 1
ATOM 761 C C . TYR A 1 91 ? 8.170 -7.401 3.236 1.00 97.19 91 TYR A C 1
ATOM 763 O O . TYR A 1 91 ? 7.303 -8.233 2.983 1.00 97.19 91 TYR A O 1
ATOM 771 N N . ILE A 1 92 ? 8.380 -6.965 4.485 1.00 97.38 92 ILE A N 1
ATOM 772 C CA . ILE A 1 92 ? 7.606 -7.469 5.635 1.00 97.38 92 ILE A CA 1
ATOM 773 C C . ILE A 1 92 ? 6.109 -7.199 5.441 1.00 97.38 92 ILE A C 1
ATOM 775 O O . ILE A 1 92 ? 5.291 -8.095 5.649 1.00 97.38 92 ILE A O 1
ATOM 779 N N . LEU A 1 93 ? 5.746 -5.983 5.030 1.00 98.50 93 LEU A N 1
ATOM 780 C CA . LE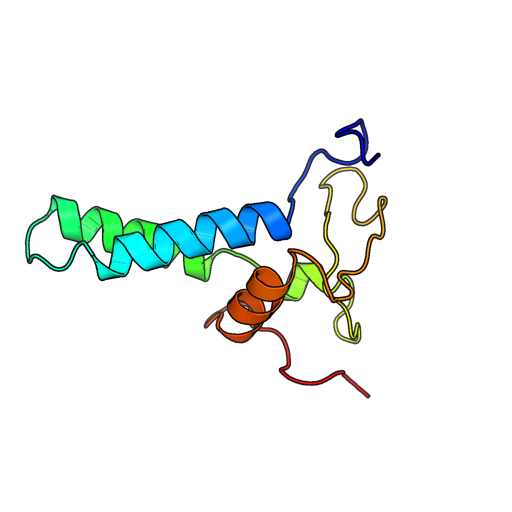U A 1 93 ? 4.356 -5.615 4.783 1.00 98.50 93 LEU A CA 1
ATOM 781 C C . LEU A 1 93 ? 3.789 -6.330 3.551 1.00 98.50 93 LEU A C 1
ATOM 783 O O . LEU A 1 93 ? 2.692 -6.876 3.629 1.00 98.50 93 LEU A O 1
ATOM 787 N N . ALA A 1 94 ? 4.544 -6.429 2.459 1.00 98.12 94 ALA A N 1
ATOM 788 C CA . ALA A 1 94 ? 4.117 -7.185 1.287 1.00 98.12 94 ALA A CA 1
ATOM 789 C C . ALA A 1 94 ? 3.816 -8.655 1.625 1.00 98.12 94 ALA A C 1
ATOM 791 O O . ALA A 1 94 ? 2.797 -9.192 1.204 1.00 98.12 94 ALA A O 1
ATOM 792 N N . ILE A 1 95 ? 4.650 -9.301 2.443 1.00 97.75 95 ILE A N 1
ATOM 793 C CA . ILE A 1 95 ? 4.430 -10.681 2.905 1.00 97.75 95 ILE A CA 1
ATOM 794 C C . ILE A 1 95 ? 3.224 -10.773 3.857 1.00 97.75 95 ILE A C 1
ATOM 796 O O . ILE A 1 95 ? 2.513 -11.777 3.867 1.00 97.75 95 ILE A O 1
ATOM 800 N N . ALA A 1 96 ? 2.993 -9.747 4.679 1.00 98.19 96 ALA A N 1
ATOM 801 C CA . ALA A 1 96 ? 1.903 -9.716 5.654 1.00 98.19 96 ALA A CA 1
ATOM 802 C C . ALA A 1 96 ? 0.536 -9.346 5.051 1.00 98.19 96 ALA A C 1
ATOM 804 O O . ALA A 1 96 ? -0.481 -9.472 5.743 1.00 98.19 96 ALA A O 1
ATOM 805 N N . SER A 1 97 ? 0.492 -8.859 3.807 1.00 98.44 97 SER A N 1
ATOM 806 C CA . SER A 1 97 ? -0.749 -8.414 3.175 1.00 98.44 97 SER A CA 1
ATOM 807 C C . SER A 1 97 ? -1.761 -9.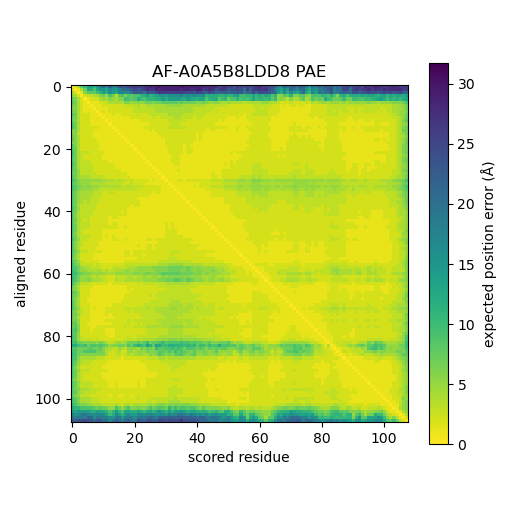560 3.048 1.00 98.44 97 SER A C 1
ATOM 809 O O . SER A 1 97 ? -1.430 -10.625 2.527 1.00 98.44 97 SER A O 1
ATOM 811 N N . PRO A 1 98 ? -3.014 -9.366 3.503 1.00 98.25 98 PRO A N 1
ATOM 812 C CA . PRO A 1 98 ? -4.044 -10.400 3.454 1.00 98.25 98 PRO A CA 1
ATOM 813 C C . PRO A 1 98 ? -4.764 -10.487 2.100 1.00 98.25 98 PRO A C 1
ATOM 815 O O . PRO A 1 98 ? -5.575 -11.391 1.915 1.00 98.25 98 PRO A O 1
ATOM 818 N N . THR A 1 99 ? -4.547 -9.527 1.197 1.00 98.62 99 THR A N 1
ATOM 819 C CA . THR A 1 99 ? -5.271 -9.403 -0.083 1.00 98.62 99 THR A CA 1
ATOM 820 C C . THR A 1 99 ? -4.341 -9.420 -1.289 1.00 98.62 99 THR A C 1
ATOM 822 O O . THR A 1 99 ? -4.670 -10.051 -2.285 1.00 98.62 99 THR A O 1
ATOM 825 N N . HIS A 1 100 ? -3.173 -8.792 -1.170 1.00 98.31 100 HIS A N 1
ATOM 826 C CA . HIS A 1 100 ? -2.189 -8.634 -2.244 1.00 98.31 100 HIS A CA 1
ATOM 827 C C . HIS A 1 100 ? -0.802 -9.037 -1.741 1.00 98.31 100 HIS A C 1
ATOM 829 O O . HIS A 1 100 ? 0.124 -8.230 -1.714 1.00 98.31 100 HIS A O 1
ATOM 835 N N . GLY A 1 101 ? -0.704 -10.251 -1.198 1.00 97.44 101 GLY A N 1
ATOM 836 C CA . GLY A 1 101 ? 0.514 -10.763 -0.575 1.00 97.44 101 GLY A CA 1
ATOM 837 C C . GLY A 1 101 ? 1.551 -11.249 -1.585 1.00 97.44 101 GLY A C 1
ATOM 838 O O . GLY A 1 101 ? 1.205 -11.700 -2.676 1.00 97.44 101 GLY A O 1
ATOM 839 N N . VAL A 1 102 ? 2.828 -11.221 -1.198 1.00 96.75 102 VAL A N 1
ATOM 840 C CA . VAL A 1 102 ? 3.927 -11.799 -1.995 1.00 96.75 102 VAL A CA 1
ATOM 841 C C . VAL A 1 102 ? 4.493 -13.076 -1.361 1.00 96.75 102 VAL A C 1
ATOM 843 O O . VAL A 1 102 ? 4.366 -13.265 -0.146 1.00 96.75 102 VAL A O 1
ATOM 846 N N . PRO A 1 103 ? 5.116 -13.973 -2.154 1.00 93.38 103 PRO A N 1
ATOM 847 C CA . PRO A 1 103 ? 5.800 -15.150 -1.625 1.00 93.38 103 PRO A CA 1
ATOM 848 C C . PRO A 1 103 ? 6.885 -14.783 -0.604 1.00 93.38 103 PRO A C 1
ATOM 850 O O . PRO A 1 103 ? 7.513 -13.731 -0.694 1.00 93.38 103 PRO A O 1
ATOM 853 N N . ARG A 1 104 ? 7.110 -15.669 0.373 1.00 88.94 104 ARG A N 1
ATOM 854 C CA . ARG A 1 104 ? 8.150 -15.490 1.406 1.00 88.94 104 ARG A CA 1
ATOM 855 C C . ARG A 1 104 ? 9.561 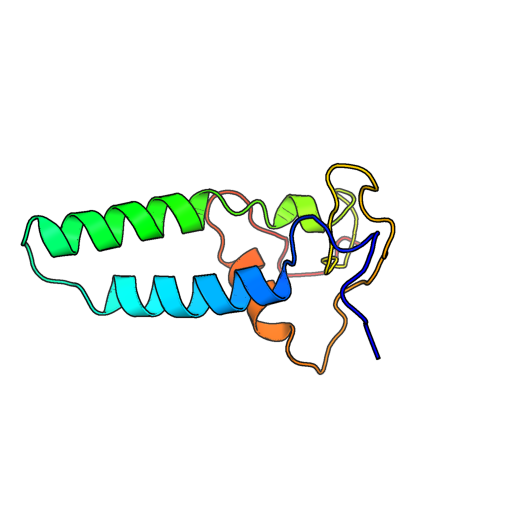-15.756 0.889 1.00 88.94 104 ARG A C 1
ATOM 857 O O . ARG A 1 104 ? 10.508 -15.201 1.427 1.00 88.94 104 ARG A O 1
ATOM 864 N N . GLU A 1 105 ? 9.663 -16.610 -0.121 1.00 82.06 105 GLU A N 1
ATOM 865 C CA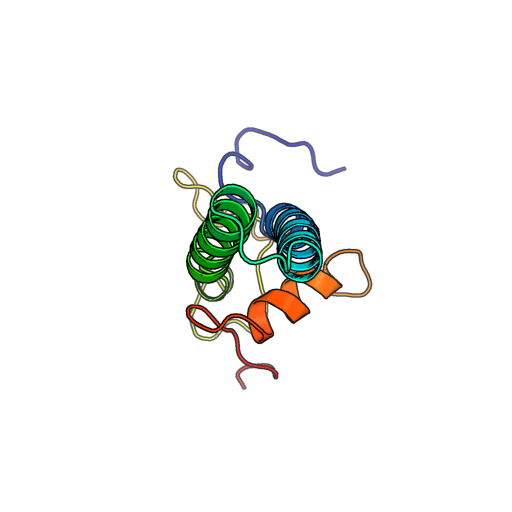 . GLU A 1 105 ? 10.908 -17.045 -0.746 1.00 82.06 105 GLU A CA 1
ATOM 866 C C . GLU A 1 105 ? 10.889 -16.661 -2.235 1.00 82.06 105 GLU A C 1
ATOM 868 O O . GLU A 1 105 ? 9.794 -16.512 -2.795 1.00 82.06 105 GLU A O 1
ATOM 873 N N . PRO A 1 106 ? 12.063 -16.530 -2.882 1.00 72.44 106 PRO A N 1
ATOM 874 C CA . PRO A 1 106 ? 12.173 -16.366 -4.331 1.00 72.44 106 PRO A CA 1
ATOM 875 C C . PRO A 1 106 ? 11.375 -17.425 -5.106 1.00 72.44 106 PRO A C 1
ATOM 877 O O . PRO A 1 106 ? 11.228 -18.570 -4.663 1.00 72.44 106 PRO A O 1
ATOM 880 N N . VAL A 1 107 ? 10.854 -17.042 -6.269 1.00 63.25 107 VAL A N 1
ATOM 881 C CA . VAL A 1 107 ? 10.114 -17.922 -7.172 1.00 63.25 107 VAL A CA 1
ATOM 882 C C . VAL A 1 107 ? 11.128 -18.550 -8.129 1.00 63.25 107 VAL A C 1
ATOM 884 O O . VAL A 1 107 ? 11.592 -17.901 -9.054 1.00 63.25 107 VAL A O 1
ATOM 887 N N . ALA A 1 108 ? 11.503 -19.798 -7.831 1.00 49.84 108 ALA A N 1
ATOM 888 C CA . ALA A 1 108 ? 12.534 -20.579 -8.527 1.00 49.84 108 ALA A CA 1
ATOM 889 C C . ALA A 1 108 ? 12.386 -20.658 -10.058 1.00 49.84 108 ALA A C 1
ATOM 891 O O . ALA A 1 108 ? 11.233 -20.772 -10.539 1.00 49.84 108 ALA A O 1
#

pLDDT: mean 94.23, std 10.44, range [42.03, 98.88]

Radius of gyration: 15.28 Å; Cα contacts (8 Å, |Δi|>4): 137; chains: 1; bounding box: 38×34×40 Å

Sequence (108 aa):
MAYFGKYDNGGDLIETAFMMQGLLTARQYFTRATPAEREIRDTVTTLWKGVEWDWYRQRPDSDFLYWHWSPNYGFYINHPLIGWNGSAIAYILAIASPTHGVPREPVA

Foldseek 3Di:
DDDCDDQQAADFLLVLLVVLVVLVVLLVVLDDPDPVNVVSVVVSVVSLQPDQQLVQLVDNQRQFGQGGADPVQGSVVVHTDDDDDSCPSSQVSLCVHPHRHDDPGHRD

Nearest PDB structures (foldseek):
  5z06-assembly1_A  TM=9.743E-01  e=3.559E-10  Parabacteroides distasonis ATCC 8503
  5z06-assembly2_B  TM=9.745E-01  e=3.559E-10  Parabacteroides distasonis ATCC 8503
  3eu8-assembly4_D  TM=9.497E-01  e=8.658E-09  Bacteroides fragilis NCTC 9343
  4qt9-assembly2_B  TM=9.395E-01  e=6.741E-09  Bacteroides caccae ATCC 43185
  4gl3-assembly1_A  TM=9.703E-01  e=2.509E-08  Bacteroides uniformis ATCC 8492

Mean predicted aligned error: 3.55 Å

Solvent-accessible surface area (backbone atoms only — not comparable to full-atom values): 6319 Å² total; per-residue (Å²): 129,95,67,85,42,95,71,66,70,50,54,49,44,51,62,50,30,55,49,48,55,51,44,54,52,49,39,70,65,46,71,59,98,43,74,69,36,44,51,51,35,52,50,44,50,51,54,60,56,64,50,58,46,44,63,34,23,82,46,99,67,47,70,38,47,36,39,50,39,16,92,90,59,44,55,71,81,66,44,67,64,72,79,94,63,92,53,61,58,34,55,54,49,23,48,64,33,91,70,26,45,41,78,92,62,72,59,128

Organism: NCBI:txid1813879

Secondary structure (DSSP, 8-state):
-----TT--SEEHHHHHHHHHHHHHHHHH--SSSHHHHHHHHHHHHHHHH--TTGGGSSTT-SS-BSEEBTTTBTTT--B--SSSTTHHHHHHHHH-SSS---SS---